Protein AF-A0AB35R9A5-F1 (afdb_monomer)

Structure (mmCIF, N/CA/C/O backbone):
data_AF-A0AB35R9A5-F1
#
_entry.id   AF-A0AB35R9A5-F1
#
loop_
_atom_site.group_PDB
_atom_site.id
_atom_site.type_symbol
_atom_site.label_atom_id
_atom_site.label_alt_id
_atom_site.label_comp_id
_atom_site.label_asym_id
_atom_site.label_entity_id
_atom_site.label_seq_id
_atom_site.pdbx_PDB_ins_code
_atom_site.Cartn_x
_atom_site.Cartn_y
_atom_site.Cartn_z
_atom_site.occupancy
_atom_site.B_iso_or_equiv
_atom_site.auth_seq_id
_atom_site.auth_comp_id
_atom_site.auth_asym_id
_atom_site.auth_atom_id
_atom_site.pdbx_PDB_model_num
ATOM 1 N N . MET A 1 1 ? -10.816 16.071 -9.431 1.00 56.38 1 MET A N 1
ATOM 2 C CA . MET A 1 1 ? -10.028 15.450 -10.516 1.00 56.38 1 MET A CA 1
ATOM 3 C C . MET A 1 1 ? -8.931 14.635 -9.870 1.00 56.38 1 MET A C 1
ATOM 5 O O . MET A 1 1 ? -8.276 15.161 -8.981 1.00 56.38 1 MET A O 1
ATOM 9 N N . GLY A 1 2 ? -8.790 13.371 -10.256 1.00 81.50 2 GLY A N 1
ATOM 10 C CA . GLY A 1 2 ? -7.664 12.524 -9.868 1.00 81.50 2 GLY A CA 1
ATOM 11 C C . GLY A 1 2 ? -6.990 12.007 -11.132 1.00 81.50 2 GLY A C 1
ATOM 12 O O . GLY A 1 2 ? -7.675 11.791 -12.131 1.00 81.50 2 GLY A O 1
ATOM 13 N N . THR A 1 3 ? -5.672 11.850 -11.094 1.00 89.19 3 THR A N 1
ATOM 14 C CA . THR A 1 3 ? -4.910 11.216 -12.172 1.00 89.19 3 THR A CA 1
ATOM 15 C C . THR A 1 3 ? -4.820 9.729 -11.863 1.00 89.19 3 THR A C 1
ATOM 17 O O . THR A 1 3 ? -4.295 9.359 -10.815 1.00 89.19 3 THR A O 1
ATOM 20 N N . SER A 1 4 ? -5.354 8.882 -12.741 1.00 88.25 4 SER A N 1
ATOM 21 C CA . SER A 1 4 ? -5.152 7.438 -12.645 1.00 88.25 4 SER A CA 1
ATOM 22 C C . SER A 1 4 ? -3.728 7.092 -13.058 1.00 88.25 4 SER A C 1
ATOM 24 O O . SER A 1 4 ? -3.248 7.573 -14.086 1.00 88.25 4 SER A O 1
ATOM 26 N N . ILE A 1 5 ? -3.087 6.239 -12.276 1.00 84.56 5 ILE A N 1
ATOM 27 C CA . ILE A 1 5 ? -1.774 5.669 -12.561 1.00 84.56 5 ILE A CA 1
ATOM 28 C C . ILE A 1 5 ? -1.880 4.153 -12.418 1.00 84.56 5 ILE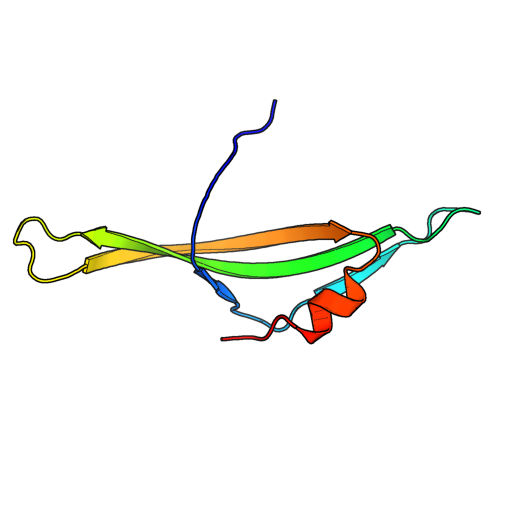 A C 1
ATOM 30 O O . ILE A 1 5 ? -2.662 3.670 -11.599 1.00 84.56 5 ILE A O 1
ATOM 34 N N . ASP A 1 6 ? -1.111 3.435 -13.223 1.00 87.38 6 ASP A N 1
ATOM 35 C CA . ASP A 1 6 ? -0.977 1.982 -13.181 1.00 87.38 6 ASP A CA 1
ATOM 36 C C . ASP A 1 6 ? 0.522 1.685 -13.222 1.00 87.38 6 ASP A C 1
ATOM 38 O O . ASP A 1 6 ? 1.182 2.024 -14.206 1.00 87.38 6 ASP A O 1
ATOM 42 N N . TRP A 1 7 ? 1.057 1.194 -12.104 1.00 85.69 7 TRP A N 1
ATOM 43 C CA . TRP A 1 7 ? 2.482 0.969 -11.883 1.00 85.69 7 TRP A CA 1
ATOM 44 C C . TRP A 1 7 ? 2.697 -0.311 -11.084 1.00 85.69 7 TRP A C 1
ATOM 46 O O . TRP A 1 7 ? 1.900 -0.658 -10.211 1.00 85.69 7 TRP A O 1
ATOM 56 N N . GLU A 1 8 ? 3.832 -0.951 -11.337 1.00 87.25 8 GLU A N 1
ATOM 57 C CA . GLU A 1 8 ? 4.252 -2.184 -10.681 1.00 87.25 8 GLU A CA 1
ATOM 58 C C . GLU A 1 8 ? 5.489 -1.926 -9.816 1.00 87.25 8 GLU A C 1
ATOM 60 O O . GLU A 1 8 ? 6.302 -1.041 -10.097 1.00 87.25 8 GLU A O 1
ATOM 65 N N . GLY A 1 9 ? 5.607 -2.667 -8.718 1.00 89.12 9 GLY A N 1
ATOM 66 C CA . GLY A 1 9 ? 6.678 -2.460 -7.760 1.00 89.12 9 GLY A CA 1
ATOM 67 C C . GLY A 1 9 ? 6.656 -3.442 -6.599 1.00 89.12 9 GLY A C 1
ATOM 68 O O . GLY A 1 9 ? 5.678 -4.161 -6.390 1.00 89.12 9 GLY A O 1
ATOM 69 N N . ASN A 1 10 ? 7.736 -3.432 -5.823 1.00 90.31 10 ASN A N 1
ATOM 70 C CA . ASN A 1 10 ? 7.955 -4.348 -4.706 1.00 90.31 10 ASN A CA 1
ATOM 71 C C . ASN A 1 10 ? 7.647 -3.680 -3.363 1.00 90.31 10 ASN A C 1
ATOM 73 O O . ASN A 1 10 ? 7.896 -2.485 -3.166 1.00 90.31 10 ASN A O 1
ATOM 77 N N . ILE A 1 11 ? 7.128 -4.446 -2.404 1.00 91.44 11 ILE A N 1
ATOM 78 C CA . ILE A 1 11 ? 6.781 -3.911 -1.082 1.00 91.44 11 ILE A CA 1
ATOM 79 C C . ILE A 1 11 ? 8.045 -3.875 -0.217 1.00 91.44 11 ILE A 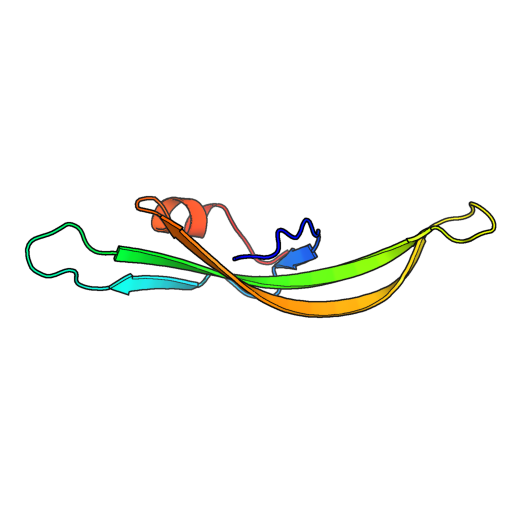C 1
ATOM 81 O O . ILE A 1 11 ? 8.601 -4.907 0.158 1.00 91.44 11 ILE A O 1
ATOM 85 N N . GLY A 1 12 ? 8.497 -2.675 0.152 1.00 88.56 12 GLY A N 1
ATOM 86 C CA . GLY A 1 12 ? 9.764 -2.491 0.869 1.00 88.56 12 GLY A CA 1
ATOM 87 C C . GLY A 1 12 ? 9.709 -2.744 2.372 1.00 88.56 12 GLY A C 1
ATOM 88 O O . GLY A 1 12 ? 10.732 -3.063 2.987 1.00 88.56 12 GLY A O 1
ATOM 89 N N . SER A 1 13 ? 8.534 -2.607 2.985 1.00 89.06 13 SER A N 1
ATOM 90 C CA . SER A 1 13 ? 8.330 -2.790 4.425 1.00 89.06 13 SER A CA 1
ATOM 91 C C . SER A 1 13 ? 7.058 -3.574 4.715 1.00 89.06 13 SER A C 1
ATOM 93 O O . SER A 1 13 ? 6.165 -3.643 3.879 1.00 89.06 13 SER A O 1
ATOM 95 N N . ALA A 1 14 ? 6.961 -4.144 5.918 1.00 89.62 14 ALA A N 1
ATOM 96 C CA . ALA A 1 14 ? 5.732 -4.801 6.351 1.00 89.62 14 ALA A CA 1
ATOM 97 C C . ALA A 1 14 ? 4.524 -3.847 6.201 1.00 89.62 14 ALA A C 1
ATOM 99 O O . ALA A 1 14 ? 4.680 -2.648 6.470 1.00 89.62 14 ALA A O 1
ATOM 100 N N . PRO A 1 15 ? 3.351 -4.346 5.771 1.00 91.25 15 PRO A N 1
ATOM 101 C CA . PRO A 1 15 ? 2.150 -3.528 5.663 1.00 91.25 15 PRO A CA 1
ATOM 102 C C . PRO A 1 15 ? 1.770 -2.884 6.996 1.00 91.25 15 PRO A C 1
ATOM 104 O O . PRO A 1 15 ? 1.788 -3.534 8.041 1.00 91.25 15 PRO A O 1
ATOM 107 N N . GLU A 1 16 ? 1.376 -1.613 6.961 1.00 91.88 16 GLU A N 1
ATOM 108 C CA . GLU A 1 16 ? 0.886 -0.904 8.140 1.00 91.88 16 GLU A CA 1
ATOM 109 C C . GLU A 1 16 ? -0.646 -0.863 8.129 1.00 91.88 16 GLU A C 1
ATOM 111 O O . GLU A 1 16 ? -1.258 -0.171 7.311 1.00 91.88 16 GLU A O 1
ATOM 116 N N . PHE A 1 17 ? -1.278 -1.565 9.068 1.00 92.75 17 PHE A N 1
ATOM 117 C CA . PHE A 1 17 ? -2.717 -1.466 9.304 1.00 92.75 17 PHE A CA 1
ATOM 118 C C . PHE A 1 17 ? -3.021 -0.397 10.360 1.00 92.75 17 PHE A C 1
ATOM 120 O O . PHE A 1 17 ? -2.414 -0.380 11.433 1.00 92.75 17 PHE A O 1
ATOM 127 N N . LYS A 1 18 ? -3.973 0.494 10.069 1.00 91.88 18 LYS A N 1
ATOM 128 C CA . LYS A 1 18 ? -4.455 1.517 11.005 1.00 91.88 18 LYS A CA 1
ATOM 129 C C . LYS A 1 18 ? -5.974 1.528 11.047 1.00 91.88 18 LYS A C 1
ATOM 131 O O . LYS A 1 18 ? -6.638 1.528 10.010 1.00 91.88 18 LYS A O 1
ATOM 136 N N . GLU A 1 19 ? -6.511 1.606 12.258 1.00 92.50 19 GLU A N 1
ATOM 137 C CA . GLU A 1 19 ? -7.939 1.760 12.500 1.00 92.50 19 GLU A CA 1
ATOM 138 C C . GLU A 1 19 ? -8.220 3.129 13.130 1.00 92.50 19 GLU A C 1
ATOM 140 O O . GLU A 1 19 ? -7.548 3.557 14.069 1.00 92.50 19 GLU A O 1
ATOM 145 N N . PHE A 1 20 ? -9.213 3.830 12.588 1.00 91.44 20 PHE A N 1
ATOM 146 C CA . PHE A 1 20 ? -9.630 5.152 13.031 1.00 91.44 20 PHE A CA 1
ATOM 147 C C . PHE A 1 20 ? -11.082 5.104 13.506 1.00 91.44 20 PHE A C 1
ATOM 149 O O . PHE A 1 20 ? -11.979 4.682 12.768 1.00 91.44 20 PHE A O 1
ATOM 156 N N . ALA A 1 21 ? -11.324 5.591 14.724 1.00 90.00 21 ALA A N 1
ATOM 157 C CA . ALA A 1 21 ? -12.669 5.715 15.271 1.00 90.00 21 ALA A CA 1
ATOM 158 C C . ALA A 1 21 ? -13.545 6.620 14.383 1.00 90.00 21 ALA A C 1
ATOM 160 O O . ALA A 1 21 ? -13.111 7.679 13.928 1.00 90.00 21 ALA A O 1
ATOM 161 N N . ASN A 1 22 ? -14.793 6.212 14.151 1.00 88.38 22 ASN A N 1
ATOM 162 C CA . ASN A 1 22 ? -15.731 6.890 13.250 1.00 88.38 22 ASN A CA 1
ATOM 163 C C . ASN A 1 22 ? -17.063 7.198 13.962 1.00 88.38 22 ASN A C 1
ATOM 165 O O . ASN A 1 22 ? -18.152 6.972 13.429 1.00 88.38 22 ASN A O 1
ATOM 169 N N . GLY A 1 23 ? -16.978 7.694 15.200 1.00 87.19 23 GLY A N 1
ATOM 170 C CA . GLY A 1 23 ? -18.146 7.942 16.051 1.00 87.19 23 GLY A CA 1
ATOM 171 C C . GLY A 1 23 ? -18.930 6.654 16.331 1.00 87.19 23 GLY A C 1
ATOM 172 O O . GLY A 1 23 ? -18.335 5.640 16.671 1.00 87.19 23 GLY A O 1
ATOM 173 N N . ASN A 1 24 ? -20.254 6.690 16.145 1.00 88.12 24 ASN A N 1
ATOM 174 C CA . ASN A 1 24 ? -21.147 5.530 16.317 1.00 88.12 24 ASN A CA 1
ATOM 175 C C . ASN A 1 24 ? -21.236 4.620 15.072 1.00 88.12 24 ASN A C 1
ATOM 177 O O . ASN A 1 24 ? -22.136 3.787 14.989 1.00 88.12 24 ASN A O 1
ATOM 181 N N . LYS A 1 25 ? -20.380 4.824 14.065 1.00 88.00 25 LYS A N 1
ATOM 182 C CA . LYS A 1 25 ? -20.335 4.013 12.839 1.00 88.00 25 LYS A CA 1
ATOM 183 C C . LYS A 1 25 ? -19.135 3.076 12.873 1.00 88.00 25 LYS A C 1
ATOM 185 O O . LYS A 1 25 ? -18.209 3.290 13.654 1.00 88.00 25 LYS A O 1
ATOM 190 N N . ASP A 1 26 ? -19.123 2.105 11.963 1.00 83.38 26 ASP A N 1
ATOM 191 C CA . ASP A 1 26 ? -17.971 1.228 11.772 1.00 83.38 26 ASP A CA 1
ATOM 192 C C . ASP A 1 26 ? -16.673 2.032 11.599 1.00 83.38 26 ASP A C 1
ATOM 194 O O . ASP A 1 26 ? -16.663 3.060 10.893 1.00 83.38 26 ASP A O 1
ATOM 198 N N . PRO A 1 27 ? -15.583 1.586 12.249 1.00 89.50 27 PRO A N 1
ATOM 199 C CA . PRO A 1 27 ? -14.311 2.275 12.196 1.00 89.50 27 PRO A CA 1
ATOM 200 C C . PRO A 1 27 ? -13.774 2.295 10.767 1.00 89.50 27 PRO A C 1
ATOM 202 O O . PRO A 1 27 ? -13.969 1.371 9.972 1.00 89.50 27 PRO A O 1
ATOM 205 N N . ARG A 1 28 ? -13.078 3.378 10.422 1.00 91.56 28 ARG A N 1
ATOM 206 C CA . ARG A 1 28 ? -12.404 3.466 9.128 1.00 91.56 28 ARG A CA 1
ATOM 207 C C . ARG A 1 28 ? -11.085 2.736 9.231 1.00 91.56 28 ARG A C 1
ATOM 209 O O . ARG A 1 28 ? -10.285 3.016 10.118 1.00 91.56 28 ARG A O 1
ATOM 216 N N . ARG A 1 29 ? -10.854 1.836 8.291 1.00 94.00 29 ARG A N 1
ATOM 217 C CA . ARG A 1 29 ? -9.650 1.022 8.244 1.00 94.00 29 ARG A CA 1
ATOM 218 C C . ARG A 1 29 ? -8.806 1.425 7.042 1.00 94.00 29 ARG A C 1
ATOM 220 O O . ARG A 1 29 ? -9.335 1.643 5.950 1.00 94.00 29 ARG A O 1
ATOM 227 N N . LEU A 1 30 ? -7.509 1.549 7.280 1.00 94.19 30 LEU A N 1
ATOM 228 C CA . LEU A 1 30 ? -6.495 1.920 6.306 1.00 94.19 30 LEU A CA 1
ATOM 229 C C . LEU A 1 30 ? -5.415 0.847 6.302 1.00 94.19 30 LEU A C 1
ATOM 231 O O . LEU A 1 30 ? -4.873 0.498 7.350 1.00 94.19 30 LEU A O 1
ATOM 235 N N . LEU A 1 31 ? -5.067 0.392 5.108 1.00 93.75 31 LEU A N 1
ATOM 236 C CA . LEU A 1 31 ? -3.836 -0.327 4.847 1.00 93.75 31 LEU A CA 1
ATOM 237 C C . LEU A 1 31 ? -2.871 0.618 4.135 1.00 93.75 31 LEU A C 1
ATOM 239 O O . LEU A 1 31 ? -3.204 1.161 3.083 1.00 93.75 31 LEU A O 1
ATOM 243 N N . ARG A 1 32 ? -1.681 0.813 4.695 1.00 94.31 32 ARG A N 1
ATOM 244 C CA . ARG A 1 32 ? -0.597 1.540 4.039 1.00 94.31 32 ARG A CA 1
ATOM 245 C C . ARG A 1 32 ? 0.494 0.560 3.624 1.00 94.31 32 ARG A C 1
ATOM 247 O O . ARG A 1 32 ? 1.007 -0.198 4.445 1.00 94.31 32 ARG A O 1
ATOM 254 N N . LEU A 1 33 ? 0.842 0.605 2.344 1.00 93.00 33 LEU A N 1
ATOM 255 C CA . LEU A 1 33 ? 1.933 -0.158 1.750 1.00 93.00 33 LEU A CA 1
ATOM 256 C C . LEU A 1 33 ? 3.022 0.814 1.307 1.00 93.00 33 LEU A C 1
ATOM 258 O O . LEU A 1 33 ? 2.725 1.818 0.664 1.00 93.00 33 LEU A O 1
ATOM 262 N N . ASN A 1 34 ? 4.274 0.518 1.633 1.00 93.25 34 ASN A N 1
ATOM 263 C CA . ASN A 1 34 ? 5.413 1.250 1.096 1.00 93.25 34 ASN A CA 1
ATOM 264 C C . ASN A 1 34 ? 5.972 0.465 -0.090 1.00 93.25 34 ASN A C 1
ATOM 266 O O . ASN A 1 34 ? 6.522 -0.622 0.102 1.00 93.25 34 ASN A O 1
ATOM 270 N N . VAL A 1 35 ? 5.798 0.999 -1.294 1.00 92.31 35 VAL A N 1
ATOM 271 C CA . VAL A 1 35 ? 6.122 0.313 -2.546 1.00 92.31 35 VAL A CA 1
ATOM 272 C C . VAL A 1 35 ? 7.266 1.046 -3.234 1.00 92.31 35 VAL A C 1
ATOM 274 O O . VAL A 1 35 ? 7.247 2.273 -3.359 1.00 92.31 35 VAL A O 1
ATOM 277 N N . TYR A 1 36 ? 8.271 0.289 -3.658 1.00 91.25 36 TYR A N 1
ATOM 278 C CA . TYR A 1 36 ? 9.262 0.757 -4.613 1.00 91.25 36 TYR A CA 1
ATOM 279 C C . TYR A 1 36 ? 8.749 0.455 -6.011 1.00 91.25 36 TYR A C 1
ATOM 281 O O . TYR A 1 36 ? 8.644 -0.711 -6.380 1.00 91.25 36 TYR A O 1
ATOM 289 N N . PHE A 1 37 ? 8.391 1.494 -6.754 1.00 89.44 37 PHE A N 1
ATOM 290 C CA . PHE A 1 37 ? 7.918 1.360 -8.125 1.00 89.44 37 PHE A CA 1
ATOM 291 C C . PHE A 1 37 ? 9.108 1.337 -9.074 1.00 89.44 37 PHE A C 1
ATOM 293 O O . PHE A 1 37 ? 9.860 2.315 -9.139 1.00 89.44 37 PHE A O 1
ATOM 300 N N . ASP A 1 38 ? 9.259 0.229 -9.794 1.00 84.12 38 ASP A N 1
ATOM 301 C CA . ASP A 1 38 ? 10.351 0.015 -10.737 1.00 84.12 38 ASP A CA 1
ATOM 302 C C . ASP A 1 38 ? 10.056 0.739 -12.059 1.00 84.12 38 ASP A C 1
ATOM 304 O O . ASP A 1 38 ? 8.948 0.680 -12.591 1.00 84.12 38 ASP A O 1
ATOM 308 N N . ASN A 1 39 ? 11.056 1.413 -12.629 1.00 82.00 39 ASN A N 1
ATOM 309 C CA . ASN A 1 39 ? 10.972 2.033 -13.952 1.00 82.00 39 ASN A CA 1
ATOM 310 C C . ASN A 1 39 ? 11.871 1.282 -14.940 1.00 82.00 39 ASN A C 1
ATOM 312 O O . ASN A 1 39 ? 12.861 1.809 -15.460 1.00 82.00 39 ASN A O 1
ATOM 316 N N . SER A 1 40 ? 11.520 0.020 -15.185 1.00 75.44 40 SER A N 1
ATOM 317 C CA . SER A 1 40 ? 12.174 -0.807 -16.196 1.00 75.44 40 SER A CA 1
ATOM 318 C C . SER A 1 40 ? 11.670 -0.434 -17.588 1.00 75.44 40 SER A C 1
ATOM 320 O O . SER A 1 40 ? 10.507 -0.654 -17.922 1.00 75.44 40 SER A O 1
ATOM 322 N N . ILE A 1 41 ? 12.551 0.101 -18.430 1.00 77.50 41 ILE A N 1
ATOM 323 C CA . ILE A 1 41 ? 12.232 0.408 -19.827 1.00 77.50 41 ILE A CA 1
ATOM 324 C C . ILE A 1 41 ? 12.815 -0.662 -20.756 1.00 77.50 41 ILE A C 1
ATOM 326 O O . ILE A 1 41 ? 13.924 -1.140 -20.527 1.00 77.50 41 ILE A O 1
ATOM 330 N N . PRO A 1 42 ? 12.115 -1.066 -21.823 1.00 77.06 42 PRO A N 1
ATOM 331 C CA . PRO A 1 42 ? 12.682 -2.001 -22.786 1.00 77.06 42 PRO A CA 1
ATOM 332 C C . PRO A 1 42 ? 13.875 -1.358 -23.506 1.00 77.06 42 PRO A C 1
ATOM 334 O O . PRO A 1 42 ? 13.788 -0.221 -23.981 1.00 77.06 42 PRO A O 1
ATOM 337 N N . LYS A 1 43 ? 14.992 -2.086 -23.605 1.00 78.75 43 LYS A N 1
ATOM 338 C CA . LYS A 1 43 ? 16.154 -1.646 -24.385 1.00 78.75 43 LYS A CA 1
ATOM 339 C C . LYS A 1 43 ? 15.810 -1.624 -25.870 1.00 78.75 43 LYS A C 1
ATOM 341 O O . LYS A 1 43 ? 15.109 -2.500 -26.376 1.00 78.75 43 LYS A O 1
ATOM 346 N N . SER A 1 44 ? 16.353 -0.644 -26.587 1.00 76.56 44 SER A N 1
ATOM 347 C CA . SER A 1 44 ? 16.139 -0.477 -28.031 1.00 76.56 44 SER A CA 1
ATOM 348 C C . SER A 1 44 ? 16.675 -1.639 -28.875 1.00 76.56 44 SER A C 1
ATOM 350 O O . SER A 1 44 ? 16.234 -1.819 -30.006 1.00 76.56 44 SER A O 1
ATOM 352 N N . ASP A 1 45 ? 17.600 -2.432 -28.333 1.00 79.88 45 ASP A N 1
ATOM 353 C CA . ASP A 1 45 ? 18.189 -3.611 -28.974 1.00 79.88 45 ASP A CA 1
ATOM 354 C C . ASP A 1 45 ? 17.382 -4.907 -28.757 1.00 79.88 45 ASP A C 1
ATOM 356 O O . ASP A 1 45 ? 17.755 -5.956 -29.279 1.00 79.88 45 ASP A O 1
ATOM 360 N N . GLY A 1 46 ? 16.278 -4.851 -28.001 1.00 71.56 46 GLY A N 1
ATOM 361 C CA . GLY A 1 46 ? 15.418 -6.003 -27.719 1.00 71.56 46 GLY A CA 1
ATOM 362 C C . GLY A 1 46 ? 16.051 -7.069 -26.816 1.00 71.56 46 GLY A C 1
ATOM 363 O O . GLY A 1 46 ? 15.478 -8.146 -26.663 1.00 71.56 46 GLY A O 1
ATOM 364 N N . THR A 1 47 ? 17.214 -6.799 -26.211 1.00 79.38 47 THR A N 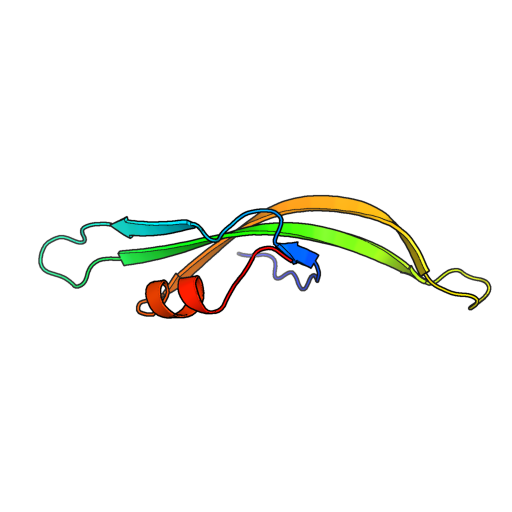1
ATOM 365 C CA . THR A 1 47 ? 17.971 -7.786 -25.415 1.00 79.38 47 THR A CA 1
ATOM 366 C C . THR A 1 47 ? 17.559 -7.852 -23.943 1.00 79.38 47 THR A C 1
ATOM 368 O O . THR A 1 47 ? 18.076 -8.679 -23.192 1.00 79.38 47 THR A O 1
ATOM 371 N N . GLY A 1 48 ? 16.631 -6.996 -23.509 1.00 78.25 48 GLY A N 1
ATOM 372 C CA . GLY A 1 48 ? 16.112 -6.990 -22.146 1.00 78.25 48 GLY A CA 1
ATOM 373 C C . GLY A 1 48 ? 15.548 -5.637 -21.729 1.00 78.25 48 GLY A C 1
ATOM 374 O O . GLY A 1 48 ? 15.267 -4.775 -22.564 1.00 78.25 48 GLY A O 1
ATOM 375 N N . TYR A 1 49 ? 15.410 -5.452 -20.420 1.00 77.56 49 TYR A N 1
ATOM 376 C CA . TYR A 1 49 ? 14.981 -4.199 -19.810 1.00 77.56 49 TYR A CA 1
ATOM 377 C C . TYR A 1 49 ? 16.188 -3.467 -19.208 1.00 77.56 49 TYR A C 1
ATOM 379 O O . TYR A 1 49 ? 17.130 -4.085 -18.706 1.00 77.56 49 TYR A O 1
ATOM 387 N N . GLU A 1 50 ? 16.201 -2.145 -19.324 1.00 79.62 50 GLU A N 1
ATOM 388 C CA . GLU A 1 50 ? 17.115 -1.249 -18.628 1.00 79.62 50 GLU A CA 1
ATOM 389 C C . GLU A 1 50 ? 16.372 -0.660 -17.431 1.00 79.62 50 GLU A C 1
ATOM 391 O O . GLU A 1 50 ? 15.328 -0.024 -17.589 1.00 79.62 50 GLU A O 1
ATOM 396 N N . ASP A 1 51 ? 16.916 -0.883 -16.239 1.00 77.62 51 ASP A N 1
ATOM 397 C CA . ASP A 1 51 ? 16.434 -0.237 -15.028 1.00 77.62 51 ASP A CA 1
ATOM 398 C C . ASP A 1 51 ? 16.855 1.238 -15.047 1.00 77.62 51 ASP A C 1
ATOM 400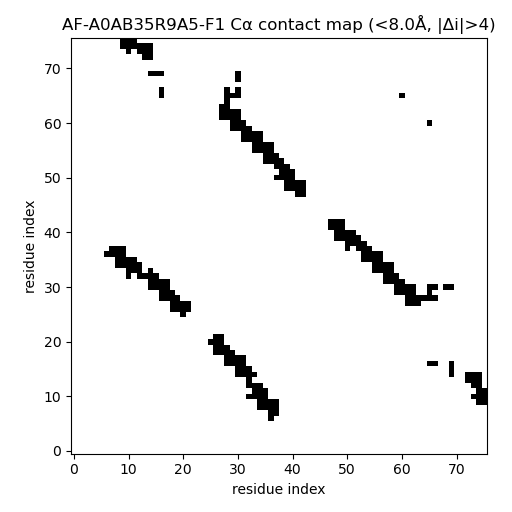 O O . ASP A 1 51 ? 18.044 1.561 -14.977 1.00 77.62 51 ASP A O 1
ATOM 404 N N . ARG A 1 52 ? 15.879 2.144 -15.166 1.00 80.38 52 ARG A N 1
ATOM 405 C CA . ARG A 1 52 ? 16.102 3.593 -15.034 1.00 80.38 52 ARG A CA 1
ATOM 406 C C . ARG A 1 52 ? 15.898 4.091 -13.608 1.00 80.38 52 ARG A C 1
ATOM 408 O O . ARG A 1 52 ? 15.700 5.288 -13.388 1.00 80.38 52 ARG A O 1
ATOM 415 N N . GLY A 1 53 ? 15.991 3.1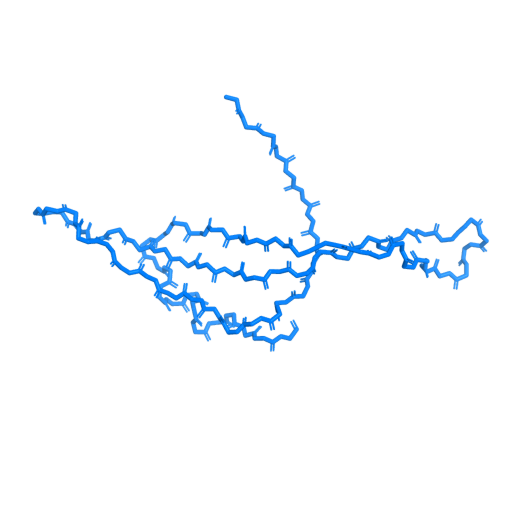77 -12.653 1.00 80.56 53 GLY A N 1
ATOM 416 C CA . GLY A 1 53 ? 15.702 3.390 -11.256 1.00 80.56 53 GLY A CA 1
ATOM 417 C C . GLY A 1 53 ? 14.210 3.284 -10.993 1.00 80.56 53 GLY A C 1
ATOM 418 O O . GLY A 1 53 ? 13.439 2.680 -11.729 1.00 80.56 53 GLY A O 1
ATOM 419 N N . GLY A 1 54 ? 13.790 3.935 -9.928 1.00 86.31 54 GLY A N 1
ATOM 420 C CA . GLY A 1 54 ? 12.433 3.870 -9.431 1.00 86.31 54 GLY A CA 1
ATOM 421 C C . GLY A 1 54 ? 12.268 4.871 -8.311 1.00 86.31 54 GLY A C 1
ATOM 4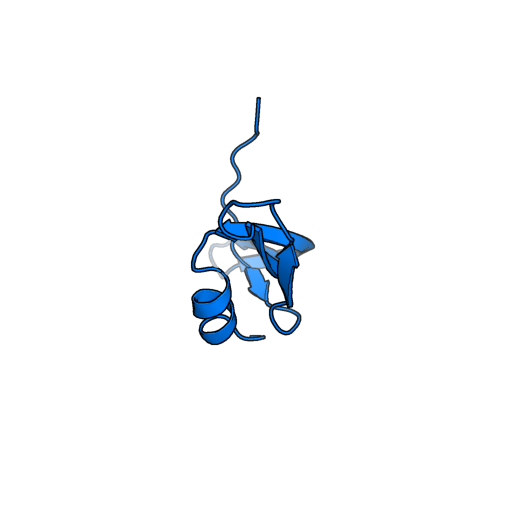22 O O . GLY A 1 54 ? 13.191 5.626 -7.977 1.00 86.31 54 GLY A O 1
ATOM 423 N N . PHE A 1 55 ? 11.093 4.886 -7.709 1.00 89.62 55 PHE A N 1
ATOM 424 C CA . PHE A 1 55 ? 10.845 5.750 -6.568 1.00 89.62 55 PHE A CA 1
ATOM 425 C C . PHE A 1 55 ? 10.024 5.021 -5.516 1.00 89.62 55 PHE A C 1
ATOM 427 O O . PHE A 1 55 ? 9.221 4.134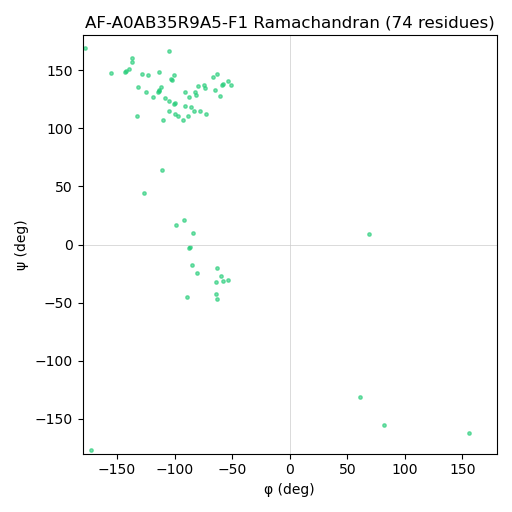 -5.793 1.00 89.62 55 PHE A O 1
ATOM 434 N N . TRP A 1 56 ? 10.245 5.435 -4.276 1.00 91.31 56 TRP A N 1
ATOM 435 C CA . TRP A 1 56 ? 9.449 5.003 -3.144 1.00 91.31 56 TRP A CA 1
ATOM 436 C C . TRP A 1 56 ? 8.171 5.824 -3.072 1.00 91.31 56 TRP A C 1
ATOM 438 O O . TRP A 1 56 ? 8.224 7.057 -3.084 1.00 91.31 56 TRP A O 1
ATOM 448 N N . ALA A 1 57 ? 7.032 5.157 -2.934 1.00 92.50 57 ALA A N 1
ATOM 449 C CA . ALA A 1 57 ? 5.778 5.819 -2.622 1.00 92.50 57 ALA A CA 1
ATOM 450 C C . ALA A 1 57 ? 4.905 4.983 -1.686 1.00 92.50 57 ALA A C 1
ATOM 452 O O . ALA A 1 57 ? 4.908 3.753 -1.696 1.00 92.50 57 ALA A O 1
ATOM 453 N N . ASN A 1 58 ? 4.131 5.694 -0.867 1.00 92.38 58 ASN A N 1
ATOM 454 C CA . ASN A 1 58 ? 3.135 5.081 -0.003 1.00 92.38 58 ASN A CA 1
ATOM 455 C C . ASN A 1 58 ? 1.818 4.938 -0.764 1.00 92.38 58 ASN A C 1
ATOM 457 O O . ASN A 1 58 ? 1.282 5.924 -1.270 1.00 92.38 58 ASN A O 1
ATOM 461 N N . VAL A 1 59 ? 1.283 3.722 -0.786 1.00 91.44 59 VAL A N 1
ATOM 462 C CA . VAL A 1 59 ? -0.047 3.408 -1.298 1.00 91.44 59 VAL A CA 1
ATOM 463 C C . VAL A 1 59 ? -0.989 3.266 -0.113 1.00 91.44 59 VAL A C 1
ATOM 465 O O . VAL A 1 59 ? -0.772 2.444 0.777 1.00 91.44 59 VAL A O 1
ATOM 468 N N . GLU A 1 60 ? -2.033 4.087 -0.097 1.00 93.81 60 GLU A N 1
ATOM 469 C CA . GLU A 1 60 ? -3.059 4.069 0.940 1.00 93.81 60 GLU A CA 1
ATOM 470 C C . GLU A 1 60 ? -4.334 3.421 0.412 1.00 93.81 60 GLU A C 1
ATOM 472 O O . GLU A 1 60 ? -5.002 3.948 -0.477 1.00 93.81 60 GLU A O 1
ATOM 477 N N . PHE A 1 61 ? -4.688 2.280 0.994 1.00 91.56 61 PHE A N 1
ATOM 478 C CA . PHE A 1 61 ? -5.884 1.532 0.657 1.00 91.56 61 PHE A CA 1
ATOM 479 C C . PHE A 1 61 ? -6.903 1.607 1.796 1.00 91.56 61 PHE A C 1
ATOM 481 O O . PHE A 1 61 ? -6.745 1.003 2.859 1.00 91.56 61 PHE A O 1
ATOM 488 N N . TRP A 1 62 ? -7.966 2.374 1.567 1.00 93.12 62 TRP A N 1
ATOM 489 C CA . TRP A 1 62 ? -9.066 2.551 2.510 1.00 93.12 62 TRP A CA 1
ATOM 490 C C . TRP A 1 62 ? -10.164 1.533 2.225 1.00 93.12 62 TRP A C 1
ATOM 492 O O . TRP A 1 62 ? -10.895 1.657 1.242 1.00 93.12 62 TRP A O 1
ATOM 502 N N . HIS A 1 63 ? -10.294 0.525 3.085 1.00 91.50 63 HIS A N 1
ATOM 503 C CA . HIS A 1 63 ? -11.282 -0.532 2.893 1.00 91.50 63 HIS A CA 1
ATOM 504 C C . HIS A 1 63 ? -11.663 -1.203 4.212 1.00 91.50 63 HIS A C 1
ATOM 506 O O . HIS A 1 63 ? -10.826 -1.371 5.094 1.00 91.50 63 HIS A O 1
ATOM 512 N N . LYS A 1 64 ? -12.918 -1.656 4.333 1.00 88.25 64 LYS A N 1
ATOM 513 C CA . LYS A 1 64 ? -13.412 -2.379 5.523 1.00 88.25 64 LYS A CA 1
ATOM 514 C C . LYS A 1 64 ? -12.606 -3.653 5.826 1.00 88.25 64 LYS A C 1
ATOM 516 O O . LYS A 1 64 ? -12.405 -3.993 6.985 1.00 88.25 64 LYS A O 1
ATOM 521 N N . ASP A 1 65 ? -12.083 -4.296 4.787 1.00 88.69 65 ASP A N 1
ATOM 522 C CA . ASP A 1 65 ? -11.311 -5.542 4.879 1.00 88.69 65 ASP A CA 1
ATOM 523 C C . ASP A 1 65 ? -9.791 -5.294 4.843 1.00 88.69 65 ASP A C 1
ATOM 525 O O . ASP A 1 65 ? -9.019 -6.214 4.594 1.00 88.69 65 ASP A O 1
ATOM 529 N N . ALA A 1 66 ? -9.336 -4.055 5.074 1.00 89.44 66 ALA A N 1
ATOM 530 C CA . ALA A 1 66 ? -7.912 -3.701 5.079 1.00 89.44 66 ALA A CA 1
ATOM 531 C C . ALA A 1 66 ? -7.070 -4.575 6.032 1.00 89.44 66 ALA A C 1
ATOM 533 O O . ALA A 1 66 ? -5.915 -4.862 5.732 1.00 89.44 66 ALA A O 1
ATOM 534 N N . GLU A 1 67 ? -7.657 -5.049 7.135 1.00 88.62 67 GLU A N 1
ATOM 535 C CA . GLU A 1 67 ? -7.025 -5.991 8.069 1.00 88.62 67 GLU A CA 1
ATOM 536 C C . GLU A 1 67 ? -6.729 -7.347 7.412 1.00 88.62 67 GLU A C 1
ATOM 538 O O . GLU A 1 67 ? -5.649 -7.907 7.583 1.00 88.62 67 GLU A O 1
ATOM 543 N N . HIS A 1 68 ? -7.662 -7.870 6.612 1.00 89.62 68 HIS A N 1
ATOM 544 C CA . HIS A 1 68 ? -7.448 -9.117 5.885 1.00 89.62 68 HIS A CA 1
ATOM 545 C C . HIS A 1 68 ? -6.304 -8.963 4.880 1.00 89.62 68 HIS A C 1
ATOM 547 O O . HIS A 1 68 ? -5.382 -9.775 4.865 1.00 89.62 68 HIS A O 1
ATOM 553 N N . TYR A 1 69 ? -6.309 -7.877 4.105 1.00 88.00 69 TYR A N 1
ATOM 554 C CA . TYR A 1 69 ? -5.257 -7.601 3.127 1.00 88.00 69 TYR A CA 1
ATOM 555 C C . TYR A 1 69 ? -3.881 -7.384 3.766 1.00 88.00 69 TYR A C 1
ATOM 557 O O . TYR A 1 69 ? -2.879 -7.791 3.184 1.00 88.00 69 TYR A O 1
ATOM 565 N N . ALA A 1 70 ? -3.815 -6.830 4.980 1.00 88.31 70 ALA A N 1
ATOM 566 C CA . ALA A 1 70 ? -2.562 -6.711 5.727 1.00 88.31 70 ALA A CA 1
ATOM 567 C C . ALA A 1 70 ? -1.893 -8.069 6.007 1.00 88.31 70 ALA A C 1
ATOM 569 O O . ALA A 1 70 ? -0.674 -8.128 6.121 1.00 88.31 70 ALA A O 1
ATOM 570 N N . ASN A 1 71 ? -2.673 -9.154 6.089 1.00 89.31 71 ASN A N 1
ATOM 571 C CA . ASN A 1 71 ? -2.156 -10.513 6.271 1.00 89.31 71 ASN A CA 1
ATOM 572 C C . ASN A 1 71 ? -1.749 -11.192 4.951 1.00 89.31 71 ASN A C 1
ATOM 574 O O . ASN A 1 71 ? -1.033 -12.192 4.973 1.00 89.31 71 ASN A O 1
ATOM 578 N N . VAL A 1 72 ? -2.224 -10.676 3.814 1.00 90.00 72 VAL A N 1
ATOM 579 C CA . VAL A 1 72 ? -1.925 -11.210 2.476 1.00 90.00 72 VAL A CA 1
ATOM 580 C C . VAL A 1 72 ? -0.664 -10.568 1.908 1.00 90.00 72 VAL A C 1
ATOM 582 O O . VAL A 1 72 ? 0.194 -11.265 1.373 1.00 90.00 72 VAL A O 1
ATOM 585 N N . TYR A 1 73 ? -0.541 -9.245 2.028 1.00 87.12 73 TYR A N 1
ATOM 586 C CA . TYR A 1 73 ? 0.637 -8.529 1.555 1.00 87.12 73 TYR A CA 1
ATOM 587 C C . TYR A 1 73 ? 1.826 -8.763 2.486 1.00 87.12 73 TYR A C 1
ATOM 589 O O . TYR A 1 73 ? 1.703 -8.731 3.708 1.00 87.12 73 TYR A O 1
ATOM 597 N N . GLN A 1 74 ? 3.000 -8.981 1.906 1.00 86.56 74 GLN A N 1
ATOM 598 C CA . GLN A 1 74 ? 4.241 -9.175 2.646 1.00 86.56 74 GLN A CA 1
ATOM 599 C C . GLN A 1 74 ? 5.357 -8.394 1.972 1.00 86.56 74 GLN A C 1
ATOM 601 O O . GLN A 1 74 ? 5.277 -8.071 0.790 1.00 86.56 74 GLN A O 1
ATOM 606 N N . LYS A 1 75 ? 6.396 -8.083 2.747 1.00 88.69 75 LYS A N 1
ATOM 607 C CA . LYS A 1 75 ? 7.630 -7.538 2.193 1.00 88.69 75 LYS A CA 1
ATOM 608 C C . LYS A 1 75 ? 8.222 -8.559 1.218 1.00 88.69 75 LYS A C 1
ATOM 610 O O . LYS A 1 75 ? 8.447 -9.703 1.617 1.00 88.69 75 LYS A O 1
ATOM 615 N N . GLY A 1 76 ? 8.520 -8.119 0.004 1.00 77.31 76 GLY A N 1
ATOM 616 C CA . GLY A 1 76 ? 9.020 -8.959 -1.080 1.00 77.31 76 GLY A CA 1
ATOM 617 C C . GLY A 1 76 ? 8.945 -8.208 -2.385 1.00 77.31 76 GLY A C 1
ATOM 618 O O . GLY A 1 76 ? 7.865 -7.625 -2.634 1.00 77.31 76 GLY A O 1
#

Solvent-accessible surface area (backbone atoms only — not comparable to full-atom values): 4619 Å² total; per-residue (Å²): 140,82,84,89,82,87,86,58,62,38,30,75,41,72,51,45,71,46,79,39,88,44,80,98,47,80,59,49,29,34,24,37,37,42,29,39,34,62,41,67,40,76,40,96,84,72,84,49,68,42,75,76,51,64,50,79,46,79,46,76,44,77,34,92,60,21,68,61,50,44,74,69,54,59,58,90

Organism: NCBI:txid129138

Secondary structure (DSSP, 8-state):
--------EEE-S--EEEEEEETTEEEEEEEEEEEEEEEEEEPTTSS-EEEEEEEEEEEEEE-TTHHHHHHH----

Sequence (76 aa):
MGTSIDWEGNIGSAPEFKEFANGNKDPRRLLRLNVYFDNSIPKSDGTGYEDRGGFWANVEFWHKDAEHYANVYQKG

Radius of gyration: 16.58 Å; Cα contacts (8 Å, |Δi|>4): 138; chains: 1; bounding box: 39×27×45 Å

Nearest PDB structures (foldseek):
  3eiv-assembly3_C  TM=7.845E-01  e=1.066E-02  Streptomyces coelicolor
  7f5y-assembly1_B-2  TM=7.447E-01  e=9.539E-03  Mycobacterium tuberculosis H37Rv
  1x3e-assembly1_B-2  TM=7.364E-01  e=2.081E-02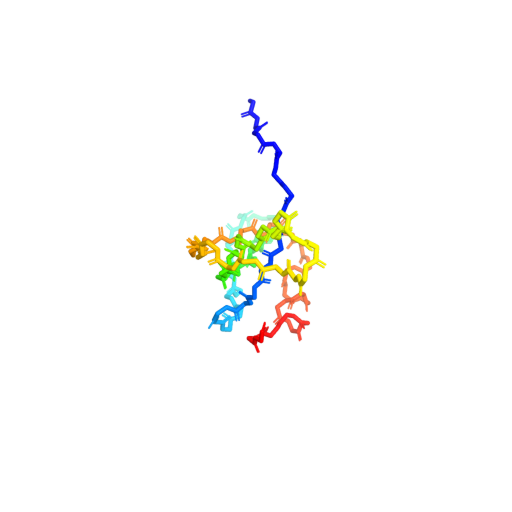  Mycolicibacterium smegmatis
  4dam-assembly2_E  TM=7.064E-01  e=3.634E-02  Streptomyces coelicolor
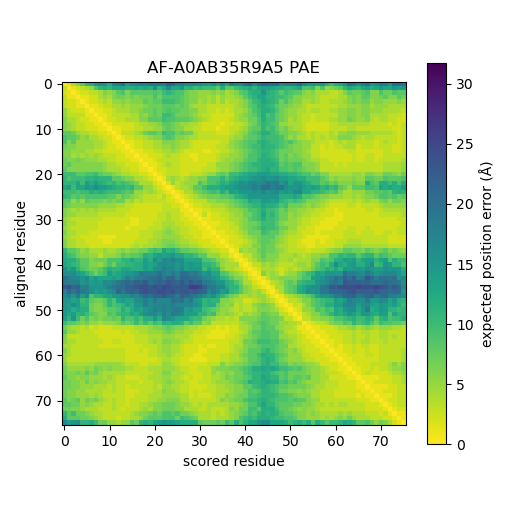  1x3g-assembly1_B-2  TM=7.407E-01  e=5.077E-02  Mycolicibacterium smegmatis

pLDDT: mean 86.86, std 6.48, range [56.38, 94.31]

InterPro domains:
  IPR012340 Nucleic acid-binding, OB-fold [G3DSA:2.40.50.140] (1-76)
  IPR012340 Nucleic acid-binding, OB-fold [SSF50249] (5-76)

Mean predicted aligned error: 6.6 Å

Foldseek 3Di:
DDDDDDFDFFFAAQWDWDWADDDPDHTKIKIKTWTWTWDWDQDPVNPGTDTPGTDIDIDIDTDPCSVVVSVVDDGD